Protein AF-A0A3D2F6N8-F1 (afdb_monomer_lite)

Sequence (102 aa):
MMGHGIATVQGGKRVTGVEICAQAGEGAVLEEIACDAVAMSGGWSPVVHLWSHCGGKLTWDESQASFRPDPNRPPLGDKGQGFVSVAGAANGETTLTAILAD

Secondary structure (DSSP, 8-state):
---EEEEEEEESSSEEEEEEEETTTT--EEEEEE-S------------HHHHHTT--EEEETTTTEEEE-TTSPPB-TTSSB-----GGGGT--SHHHHHH-

Structure (mmCIF, N/CA/C/O backbone):
data_AF-A0A3D2F6N8-F1
#
_entry.id   AF-A0A3D2F6N8-F1
#
loop_
_atom_site.group_PDB
_atom_site.id
_atom_site.type_symbol
_atom_site.label_atom_id
_atom_site.label_alt_id
_atom_site.label_comp_id
_atom_site.label_asym_id
_atom_site.label_entity_id
_atom_site.label_seq_id
_atom_site.pdbx_PDB_ins_code
_atom_site.Cartn_x
_atom_site.Cartn_y
_atom_site.Cartn_z
_atom_site.occupancy
_atom_site.B_iso_or_equiv
_atom_site.auth_seq_id
_atom_site.auth_comp_id
_atom_site.auth_asym_id
_atom_site.auth_atom_id
_atom_site.pdbx_PDB_model_num
ATOM 1 N N . MET A 1 1 ? -22.270 4.477 -2.724 1.00 46.53 1 MET A N 1
ATOM 2 C CA . MET A 1 1 ? -22.125 3.730 -1.458 1.00 46.53 1 MET A CA 1
ATOM 3 C C . MET A 1 1 ? -21.071 4.469 -0.654 1.00 46.53 1 MET A C 1
ATOM 5 O O . MET A 1 1 ? -19.979 4.645 -1.174 1.00 46.53 1 MET A O 1
ATOM 9 N N . MET A 1 2 ? -21.421 5.024 0.507 1.00 68.06 2 MET A N 1
ATOM 10 C CA . MET A 1 2 ? -20.439 5.673 1.385 1.00 68.06 2 MET A CA 1
ATOM 11 C C . MET A 1 2 ? -19.580 4.567 2.013 1.00 68.06 2 MET A C 1
ATOM 13 O O . MET A 1 2 ? -20.135 3.617 2.563 1.00 68.06 2 MET A O 1
ATOM 17 N N . GLY A 1 3 ? -18.256 4.640 1.856 1.00 89.00 3 GLY A N 1
ATOM 18 C CA . GLY A 1 3 ? -17.325 3.739 2.544 1.00 89.00 3 GLY A CA 1
ATOM 19 C C . GLY A 1 3 ? -17.251 4.053 4.040 1.00 89.00 3 GLY A C 1
ATOM 20 O O . GLY A 1 3 ? -17.652 5.139 4.463 1.00 89.00 3 GLY A O 1
ATOM 21 N N . HIS A 1 4 ? -16.715 3.124 4.828 1.00 93.62 4 HIS A N 1
ATOM 22 C CA . HIS A 1 4 ? -16.441 3.313 6.255 1.00 93.62 4 HIS A CA 1
ATOM 23 C C . HIS A 1 4 ? -14.934 3.236 6.510 1.00 93.62 4 HIS A C 1
ATOM 25 O O . HIS A 1 4 ? -14.220 2.529 5.800 1.00 93.62 4 HIS A O 1
ATOM 31 N N . GLY A 1 5 ? -14.457 3.958 7.519 1.00 93.94 5 GLY A N 1
ATOM 32 C CA . GLY A 1 5 ? -13.067 3.929 7.970 1.00 93.94 5 GLY A CA 1
ATOM 33 C C . GLY A 1 5 ? -12.981 3.855 9.491 1.00 93.94 5 GLY A C 1
ATOM 34 O O . GLY A 1 5 ? -13.965 4.099 10.183 1.00 93.94 5 GLY A O 1
ATOM 35 N N . ILE A 1 6 ? -11.800 3.523 10.010 1.00 95.38 6 ILE A N 1
ATOM 36 C CA . ILE A 1 6 ? -11.521 3.607 11.448 1.00 95.38 6 ILE A CA 1
ATOM 37 C C . ILE A 1 6 ? -11.104 5.048 11.757 1.00 95.38 6 ILE A C 1
ATOM 39 O O . ILE A 1 6 ? -10.078 5.504 11.255 1.00 95.38 6 ILE A O 1
ATOM 43 N N . ALA A 1 7 ? -11.886 5.751 12.577 1.00 95.19 7 ALA A N 1
ATOM 44 C CA . ALA A 1 7 ? -11.543 7.080 13.083 1.00 95.19 7 ALA A CA 1
ATOM 45 C C . ALA A 1 7 ? -10.529 6.993 14.230 1.00 95.19 7 ALA A C 1
ATOM 47 O O . ALA A 1 7 ? -9.530 7.712 14.240 1.00 95.19 7 ALA A O 1
ATOM 48 N N . THR A 1 8 ? -10.767 6.062 15.158 1.00 95.81 8 THR A N 1
ATOM 49 C CA . THR A 1 8 ? -9.962 5.895 16.371 1.00 95.81 8 THR A CA 1
ATOM 50 C C . THR A 1 8 ? -9.745 4.415 16.656 1.00 95.81 8 THR A C 1
ATOM 52 O O . THR A 1 8 ? -10.673 3.612 16.576 1.00 95.81 8 THR A O 1
ATOM 55 N N . VAL A 1 9 ? -8.525 4.046 17.048 1.00 97.19 9 VAL A N 1
ATOM 56 C CA . VAL A 1 9 ? -8.244 2.747 17.674 1.00 97.19 9 VAL A CA 1
ATOM 57 C C . VAL A 1 9 ? -8.219 2.954 19.183 1.00 97.19 9 VAL A C 1
ATOM 59 O O . VAL A 1 9 ? -7.425 3.745 19.690 1.00 97.19 9 VAL A O 1
ATOM 62 N N . GLN A 1 10 ? -9.094 2.256 19.896 1.00 98.06 10 GLN A N 1
ATOM 63 C CA . GLN A 1 10 ? -9.254 2.386 21.338 1.00 98.06 10 GLN A CA 1
ATOM 64 C C . GLN A 1 10 ? -8.274 1.483 22.096 1.00 98.06 10 GLN A C 1
ATOM 66 O O . GLN A 1 10 ? -7.925 0.381 21.658 1.00 98.06 10 GLN A O 1
ATOM 71 N N . GLY A 1 11 ? -7.881 1.942 23.284 1.00 96.56 11 GLY A N 1
ATOM 72 C CA . GLY A 1 11 ? -6.949 1.259 24.176 1.00 96.56 11 GLY A CA 1
ATOM 73 C C . GLY A 1 11 ? -5.665 2.059 24.409 1.00 96.56 11 GLY A C 1
ATOM 74 O O . GLY A 1 11 ? -5.445 3.108 23.816 1.00 96.56 11 GLY A O 1
ATOM 75 N N . GLY A 1 12 ? -4.822 1.589 25.332 1.00 95.88 12 GLY A N 1
ATOM 76 C CA . GLY A 1 12 ? -3.554 2.253 25.673 1.00 95.88 12 GLY A CA 1
ATOM 77 C C . GLY A 1 12 ? -2.339 1.438 25.245 1.00 95.88 12 GLY A C 1
ATOM 78 O O . GLY A 1 12 ? -1.614 1.795 24.326 1.00 95.88 12 GLY A O 1
ATOM 79 N N . LYS A 1 13 ? -2.116 0.308 25.928 1.00 96.69 13 LYS A N 1
ATOM 80 C CA . LYS A 1 13 ? -1.013 -0.627 25.625 1.00 96.69 13 LYS A CA 1
ATOM 81 C C . LYS A 1 13 ? -1.405 -1.754 24.665 1.00 96.69 13 LYS A C 1
ATOM 83 O O . LYS A 1 13 ? -0.540 -2.491 24.208 1.00 96.69 13 LYS A O 1
ATOM 88 N N . ARG A 1 14 ? -2.703 -1.931 24.426 1.00 97.25 14 ARG A N 1
ATOM 89 C CA . ARG A 1 14 ? -3.285 -2.939 23.536 1.00 97.25 14 ARG A CA 1
ATOM 90 C C . ARG A 1 14 ? -4.613 -2.426 22.999 1.00 97.25 14 ARG A C 1
ATOM 92 O O . ARG A 1 14 ? -5.240 -1.612 23.676 1.00 97.25 14 ARG A O 1
ATOM 99 N N . VAL A 1 15 ? -5.027 -2.939 21.843 1.00 98.38 15 VAL A N 1
ATOM 100 C CA . VAL A 1 15 ? -6.333 -2.636 21.251 1.00 98.38 15 VAL A CA 1
ATOM 101 C C . VAL A 1 15 ? -7.437 -3.231 22.123 1.00 98.38 15 VAL A C 1
ATOM 103 O O . VAL A 1 15 ? -7.314 -4.360 22.610 1.00 98.38 15 VAL A O 1
ATOM 106 N N . THR A 1 16 ? -8.488 -2.448 22.345 1.00 98.44 16 THR A N 1
ATOM 107 C CA . THR A 1 16 ? -9.726 -2.892 23.008 1.00 98.44 16 THR A CA 1
ATOM 108 C C . THR A 1 16 ? -10.973 -2.657 22.159 1.00 98.44 16 THR A C 1
ATOM 110 O O . THR A 1 16 ? -12.023 -3.226 22.451 1.00 98.44 16 THR A O 1
ATOM 113 N N . GLY A 1 17 ? -10.858 -1.851 21.105 1.00 98.44 17 GLY A N 1
ATOM 114 C CA . GLY A 1 17 ? -11.938 -1.564 20.175 1.00 98.44 17 GLY A CA 1
ATOM 115 C C . GLY A 1 17 ? -11.517 -0.579 19.093 1.00 98.44 17 GLY A C 1
ATOM 116 O O . GLY A 1 17 ? -10.377 -0.103 19.076 1.00 98.44 17 GLY A O 1
ATOM 117 N N . VAL A 1 18 ? -12.443 -0.276 18.195 1.00 98.31 18 VAL A N 1
ATOM 118 C CA . VAL A 1 18 ? -12.310 0.755 17.163 1.00 98.31 18 VAL A CA 1
ATOM 119 C C . VAL A 1 18 ? -13.593 1.565 17.059 1.00 98.31 18 VAL A C 1
ATOM 121 O O . VAL A 1 18 ? -14.687 1.022 17.193 1.00 98.31 18 VAL A O 1
ATOM 124 N N . GLU A 1 19 ? -13.444 2.852 16.775 1.00 97.69 19 GLU A N 1
ATOM 125 C CA . GLU A 1 19 ? -14.532 3.750 16.392 1.00 97.69 19 GLU A CA 1
ATOM 126 C C . GLU A 1 19 ? -14.568 3.857 14.869 1.00 97.69 19 GLU A C 1
ATOM 128 O O . GLU A 1 19 ? -13.560 4.181 14.232 1.00 97.69 19 GLU A O 1
ATOM 133 N N . ILE A 1 20 ? -15.728 3.585 14.281 1.00 96.56 20 ILE A N 1
ATOM 134 C CA . ILE A 1 20 ? -15.950 3.621 12.838 1.00 96.56 20 ILE A CA 1
ATOM 135 C C . ILE A 1 20 ? -16.592 4.951 12.454 1.00 96.56 20 ILE A C 1
ATOM 137 O O . ILE A 1 20 ? -17.488 5.440 13.139 1.00 96.56 20 ILE A O 1
ATOM 141 N N . CYS A 1 21 ? -16.170 5.523 11.331 1.00 95.62 21 CYS A N 1
ATOM 142 C CA . CYS A 1 21 ? -16.745 6.732 10.750 1.00 95.62 21 CYS A CA 1
ATOM 143 C C . CYS A 1 21 ? -17.069 6.547 9.263 1.00 95.62 21 CYS A C 1
ATOM 145 O O . CYS A 1 21 ? -16.649 5.578 8.621 1.00 95.62 21 CYS A O 1
ATOM 147 N N . ALA A 1 22 ? -17.798 7.505 8.689 1.00 93.75 22 ALA A N 1
ATOM 148 C CA . ALA A 1 22 ? -17.924 7.601 7.239 1.00 93.75 22 ALA A CA 1
ATOM 149 C C . ALA A 1 22 ? -16.563 7.977 6.630 1.00 93.75 22 ALA A C 1
ATOM 151 O O . ALA A 1 22 ? -15.987 9.004 6.983 1.00 93.75 22 ALA A O 1
ATOM 152 N N . GLN A 1 23 ? -16.073 7.180 5.677 1.00 87.50 23 GLN A N 1
ATOM 153 C CA . GLN A 1 23 ? -14.771 7.393 5.031 1.00 87.50 23 GLN A CA 1
ATOM 154 C C . GLN A 1 23 ? -14.717 8.707 4.239 1.00 87.50 23 GLN A C 1
ATOM 156 O O . GLN A 1 23 ? -13.675 9.350 4.161 1.00 87.50 23 GLN A O 1
ATOM 161 N N . ALA A 1 24 ? -15.848 9.107 3.656 1.00 84.19 24 ALA A N 1
ATOM 162 C CA . ALA A 1 24 ? -16.027 10.394 2.994 1.00 84.19 24 ALA A CA 1
ATOM 163 C C . ALA A 1 24 ? -16.855 11.325 3.895 1.00 84.19 24 ALA A C 1
ATOM 165 O O . ALA A 1 24 ? -18.015 11.614 3.606 1.00 84.19 24 ALA A O 1
ATOM 166 N N . GLY A 1 25 ? -16.277 11.746 5.020 1.00 81.69 25 GLY A N 1
ATOM 167 C CA . GLY A 1 25 ? -16.947 12.597 6.000 1.00 81.69 25 GLY A CA 1
ATOM 168 C C . GLY A 1 25 ? -15.979 13.261 6.976 1.00 81.69 25 GLY A C 1
ATOM 169 O O . GLY A 1 25 ? -14.765 13.131 6.859 1.00 81.69 25 GLY A O 1
ATOM 170 N N . GLU A 1 26 ? -16.530 13.965 7.962 1.00 82.62 26 GLU A N 1
ATOM 171 C CA . GLU A 1 26 ? -15.766 14.741 8.954 1.00 82.62 26 GLU A CA 1
ATOM 172 C C . GLU A 1 26 ? -15.146 13.876 10.071 1.00 82.62 26 GLU A C 1
ATOM 174 O O . GLU A 1 26 ? -14.618 14.402 11.046 1.00 82.62 26 GLU A O 1
ATOM 179 N N . GLY A 1 27 ? -15.217 12.544 9.956 1.00 82.38 27 GLY A N 1
ATOM 180 C CA . GLY A 1 27 ? -14.694 11.617 10.964 1.00 82.38 27 GLY A CA 1
ATOM 181 C C . GLY A 1 27 ? -15.591 11.434 12.191 1.00 82.38 27 GLY A C 1
ATOM 182 O O . GLY A 1 27 ? -15.148 10.851 13.176 1.00 82.38 27 GLY A O 1
ATOM 183 N N . ALA A 1 28 ? -16.845 11.898 12.144 1.00 91.12 28 ALA A N 1
ATOM 184 C CA . ALA A 1 28 ? -17.814 11.658 13.210 1.00 91.12 28 ALA A CA 1
ATOM 185 C C . ALA A 1 28 ? -18.017 10.151 13.440 1.00 91.12 28 ALA A C 1
ATOM 187 O O . ALA A 1 28 ? -18.236 9.395 12.487 1.00 91.12 28 ALA A O 1
ATOM 188 N N . VAL A 1 29 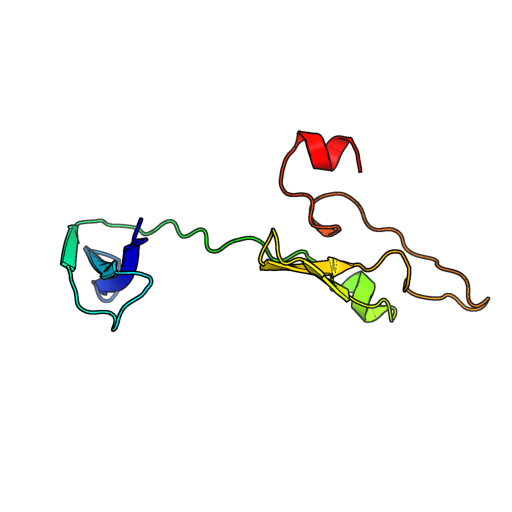? -17.948 9.735 14.705 1.00 93.12 29 VAL A N 1
ATOM 189 C CA . VAL A 1 29 ? -18.120 8.338 15.113 1.00 93.12 29 VAL A CA 1
ATOM 190 C C . VAL A 1 29 ? -19.558 7.900 14.845 1.00 93.12 29 VAL A C 1
ATOM 192 O O . VAL A 1 29 ? -20.510 8.550 15.276 1.00 93.12 29 VAL A O 1
ATOM 195 N N . LEU A 1 30 ? -19.699 6.799 14.115 1.00 94.50 30 LEU A N 1
ATOM 196 C CA . LEU A 1 30 ? -20.970 6.175 13.759 1.00 94.50 30 LEU A CA 1
ATOM 197 C C . LEU A 1 30 ? -21.260 4.954 14.631 1.00 94.50 30 LEU A C 1
ATOM 199 O O . LEU A 1 30 ? -22.402 4.745 15.031 1.00 94.50 30 LEU A O 1
ATOM 203 N N . GLU A 1 31 ? -20.233 4.157 14.920 1.00 95.50 31 GLU A N 1
ATOM 204 C CA . GLU A 1 31 ? -20.338 2.959 15.750 1.00 95.50 31 GLU A CA 1
ATOM 205 C C . GLU A 1 31 ? -19.000 2.611 16.409 1.00 95.50 31 GLU A C 1
ATOM 207 O O . GLU A 1 31 ? -17.936 3.059 15.975 1.00 95.50 31 GLU A O 1
ATOM 212 N N . GLU A 1 32 ? -19.067 1.769 17.438 1.00 97.75 32 GLU A N 1
ATOM 213 C CA . GLU A 1 32 ? -17.910 1.187 18.112 1.00 97.75 32 GLU A CA 1
ATOM 214 C C . GLU A 1 32 ? -17.936 -0.336 17.989 1.00 97.75 32 GLU A C 1
ATOM 216 O O . GLU A 1 32 ? -18.971 -0.975 18.196 1.00 97.75 32 GLU A O 1
ATOM 221 N N . ILE A 1 33 ? -16.780 -0.926 17.690 1.00 98.00 33 ILE A N 1
ATOM 222 C CA . ILE A 1 33 ? -16.603 -2.376 17.587 1.00 98.00 33 ILE A CA 1
ATOM 223 C C . ILE A 1 33 ? -15.540 -2.807 18.594 1.00 98.00 33 ILE A C 1
ATOM 225 O O . ILE A 1 33 ? -14.384 -2.399 18.497 1.00 98.00 33 ILE A O 1
ATOM 229 N N . ALA A 1 34 ? -15.911 -3.669 19.543 1.00 98.44 34 ALA A N 1
ATOM 230 C CA . ALA A 1 34 ? -14.958 -4.274 20.468 1.00 98.44 34 ALA A CA 1
ATOM 231 C C . ALA A 1 34 ? -14.080 -5.305 19.737 1.00 98.44 34 ALA A C 1
ATOM 233 O O . ALA A 1 34 ? -14.584 -6.239 19.113 1.00 98.44 34 ALA A O 1
ATOM 234 N N . CYS A 1 35 ? -12.761 -5.154 19.836 1.00 98.38 35 CYS A N 1
ATOM 235 C CA . CYS A 1 35 ? -11.779 -6.053 19.231 1.00 98.38 35 CYS A CA 1
ATOM 236 C C . CYS A 1 35 ? -10.446 -5.969 19.979 1.00 98.38 35 CYS A C 1
ATOM 238 O O . CYS A 1 35 ? -10.158 -4.977 20.643 1.00 98.38 35 CYS A O 1
ATOM 240 N N . ASP A 1 36 ? -9.595 -6.980 19.850 1.00 98.25 36 ASP A N 1
ATOM 241 C CA . ASP A 1 36 ? -8.265 -7.009 20.471 1.00 98.25 36 ASP A CA 1
ATOM 242 C C . ASP A 1 36 ? -7.106 -6.814 19.480 1.00 98.25 36 ASP A C 1
ATOM 244 O O . ASP A 1 36 ? -5.949 -6.717 19.901 1.00 98.25 36 ASP A O 1
ATOM 248 N N . ALA A 1 37 ? -7.412 -6.698 18.184 1.00 97.88 37 ALA A N 1
ATOM 249 C CA . ALA A 1 37 ? -6.470 -6.411 17.110 1.00 97.88 37 ALA A CA 1
ATOM 250 C C . ALA A 1 37 ? -7.162 -5.726 15.919 1.00 97.88 37 ALA A C 1
ATOM 252 O O . ALA A 1 37 ? -8.356 -5.907 15.689 1.00 97.88 37 ALA A O 1
ATOM 253 N N . VAL A 1 38 ? -6.380 -4.985 15.126 1.00 97.69 38 VAL A N 1
ATOM 254 C CA . VAL A 1 38 ? -6.802 -4.405 13.841 1.00 97.69 38 VAL A CA 1
ATOM 255 C C . VAL A 1 38 ? -5.860 -4.902 12.750 1.00 97.69 38 VAL A C 1
ATOM 257 O O . VAL A 1 38 ? -4.666 -4.605 12.776 1.00 97.69 38 VAL A O 1
ATOM 260 N N . ALA A 1 39 ? -6.395 -5.638 11.777 1.00 97.12 39 ALA A N 1
ATOM 261 C CA . ALA A 1 39 ? -5.677 -5.990 10.556 1.00 97.12 39 ALA A CA 1
ATOM 262 C C . ALA A 1 39 ? -6.028 -4.969 9.466 1.00 97.12 39 ALA A C 1
ATOM 264 O O . ALA A 1 39 ? -7.149 -4.950 8.964 1.00 97.12 39 ALA A O 1
ATOM 265 N N . MET A 1 40 ? -5.079 -4.096 9.130 1.00 94.88 40 MET A N 1
ATOM 266 C CA . MET A 1 40 ? -5.288 -2.995 8.188 1.00 94.88 40 MET A CA 1
ATOM 267 C C . MET A 1 40 ? -4.690 -3.312 6.815 1.00 94.88 40 MET A C 1
ATOM 269 O O . MET A 1 40 ? -3.562 -3.791 6.719 1.00 94.88 40 MET A O 1
ATOM 273 N N . SER A 1 41 ? -5.432 -2.992 5.754 1.00 93.75 41 SER A N 1
ATOM 274 C CA . SER A 1 41 ? -4.970 -3.086 4.366 1.00 93.75 41 SER A CA 1
ATOM 275 C C . SER A 1 41 ? -5.355 -1.809 3.618 1.00 93.75 41 SER A C 1
ATOM 277 O O . SER A 1 41 ? -6.483 -1.659 3.161 1.00 93.75 41 SER A O 1
ATOM 279 N N . GLY A 1 42 ? -4.418 -0.860 3.548 1.00 91.81 42 GLY A N 1
ATOM 280 C CA . GLY A 1 42 ? -4.602 0.444 2.893 1.00 91.81 42 GLY A CA 1
ATOM 281 C C . GLY A 1 42 ? -4.137 0.489 1.434 1.00 91.81 42 GLY A C 1
ATOM 282 O O . GLY A 1 42 ? -3.965 1.575 0.894 1.00 91.81 42 GLY A O 1
ATOM 283 N N . GLY A 1 43 ? -3.884 -0.670 0.820 1.00 93.12 43 GLY A N 1
ATOM 284 C CA . GLY A 1 43 ? -3.237 -0.793 -0.488 1.00 93.12 43 GLY A CA 1
ATOM 285 C C . GLY A 1 43 ? -1.784 -1.269 -0.399 1.00 93.12 43 GLY A C 1
ATOM 286 O O . GLY A 1 43 ? -1.288 -1.610 0.677 1.00 93.12 43 GLY A O 1
ATOM 287 N N . TRP A 1 44 ? -1.113 -1.311 -1.552 1.00 94.31 44 TRP A N 1
ATOM 288 C CA . TRP A 1 44 ? 0.267 -1.776 -1.696 1.00 94.31 44 TRP A CA 1
ATOM 289 C C . TRP A 1 44 ? 1.141 -0.700 -2.332 1.00 94.31 44 TRP A C 1
ATOM 291 O O . TRP A 1 44 ? 0.746 -0.066 -3.306 1.00 94.31 44 TRP A O 1
ATOM 301 N N . SER A 1 45 ? 2.361 -0.555 -1.818 1.00 96.12 45 SER A N 1
ATOM 302 C CA . SER A 1 45 ? 3.393 0.299 -2.408 1.00 96.12 45 SER A CA 1
ATOM 303 C C . SER A 1 45 ? 4.486 -0.580 -3.017 1.00 96.12 45 SER A C 1
ATOM 305 O O . SER A 1 45 ? 5.202 -1.242 -2.258 1.00 96.12 45 SER A O 1
ATOM 307 N N . PRO A 1 46 ? 4.640 -0.608 -4.354 1.00 97.00 46 PRO A N 1
ATOM 308 C CA . PRO A 1 46 ? 5.712 -1.352 -5.005 1.00 97.00 46 PRO A CA 1
ATOM 309 C C . PRO A 1 46 ? 7.100 -0.970 -4.465 1.00 97.00 46 PRO A C 1
ATOM 311 O O . PRO A 1 46 ? 7.397 0.199 -4.202 1.00 97.00 46 PRO A O 1
ATOM 314 N N . VAL A 1 47 ? 7.982 -1.960 -4.293 1.00 97.12 47 VAL A N 1
ATOM 315 C CA . VAL A 1 47 ? 9.332 -1.763 -3.730 1.00 97.12 47 VAL A CA 1
ATOM 316 C C . VAL A 1 47 ? 10.285 -1.255 -4.816 1.00 97.12 47 VAL A C 1
ATOM 318 O O . VAL A 1 47 ? 11.133 -1.975 -5.333 1.00 97.12 47 VAL A O 1
ATOM 321 N N . VAL A 1 48 ? 10.159 0.023 -5.159 1.00 97.12 48 VAL A N 1
ATOM 322 C CA . VAL A 1 48 ? 10.852 0.648 -6.304 1.00 97.12 48 VAL A CA 1
ATOM 323 C C . VAL A 1 48 ? 12.266 1.165 -6.005 1.00 97.12 48 VAL A C 1
ATOM 325 O O . VAL A 1 48 ? 12.874 1.845 -6.828 1.00 97.12 48 VAL A O 1
ATOM 328 N N . HIS A 1 49 ? 12.813 0.883 -4.823 1.00 96.94 49 HIS A N 1
ATOM 329 C CA . HIS A 1 49 ? 14.038 1.524 -4.332 1.00 96.94 49 HIS A CA 1
ATOM 330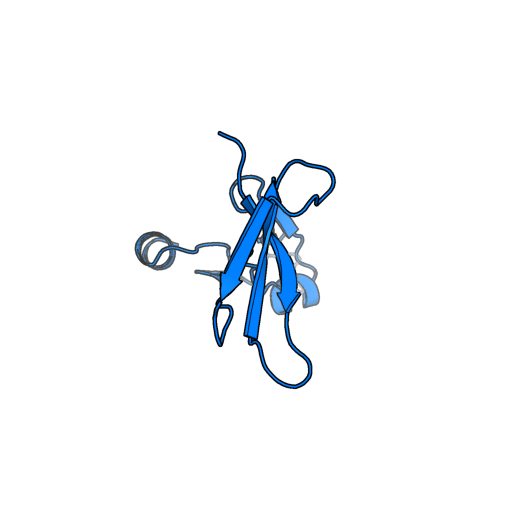 C C . HIS A 1 49 ? 15.240 1.353 -5.272 1.00 96.94 49 HIS A C 1
ATOM 332 O O . HIS A 1 49 ? 15.871 2.347 -5.618 1.00 96.94 49 HIS A O 1
ATOM 338 N N . LEU A 1 50 ? 15.541 0.130 -5.728 1.00 96.25 50 LEU A N 1
ATOM 339 C CA . LEU A 1 50 ? 16.681 -0.122 -6.625 1.00 96.25 50 LEU A CA 1
ATOM 340 C C . LEU A 1 50 ? 16.486 0.498 -8.014 1.00 96.25 50 LEU A C 1
ATOM 342 O O . LEU A 1 50 ? 17.435 1.013 -8.600 1.00 96.25 50 LEU A O 1
ATOM 346 N N . TRP A 1 51 ? 15.249 0.501 -8.510 1.00 97.44 51 TRP A N 1
ATOM 347 C CA . TRP A 1 51 ? 14.893 1.165 -9.758 1.00 97.44 51 TRP A CA 1
ATOM 348 C C . TRP A 1 51 ? 15.204 2.665 -9.694 1.00 97.44 51 TRP A C 1
ATOM 350 O O . TRP A 1 51 ? 15.942 3.198 -10.524 1.00 97.44 51 TRP A O 1
ATOM 360 N N . SER A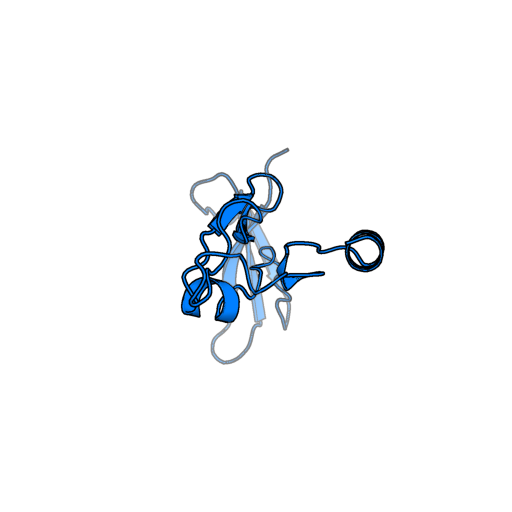 1 52 ? 14.702 3.337 -8.657 1.00 97.12 52 SER A N 1
ATOM 361 C CA . SER A 1 52 ? 14.915 4.770 -8.456 1.00 97.12 52 SER A CA 1
ATOM 362 C C . SER A 1 52 ? 16.374 5.100 -8.131 1.00 97.12 52 SER A C 1
ATOM 364 O O . SER A 1 52 ? 16.894 6.104 -8.615 1.00 97.12 52 SER A O 1
ATOM 366 N N . HIS A 1 53 ? 17.058 4.247 -7.359 1.00 96.12 53 HIS A N 1
ATOM 367 C CA . HIS A 1 53 ? 18.472 4.410 -7.001 1.00 96.12 53 HIS A CA 1
ATOM 368 C C . HIS A 1 53 ? 19.372 4.479 -8.240 1.00 96.12 53 HIS A C 1
ATOM 370 O O . HIS A 1 53 ? 20.309 5.270 -8.289 1.00 96.12 53 HIS A O 1
ATOM 376 N N . CYS A 1 54 ? 19.055 3.692 -9.266 1.00 95.06 54 CYS A N 1
ATOM 377 C CA . CYS A 1 54 ? 19.791 3.675 -10.526 1.00 95.06 54 CYS A CA 1
ATOM 378 C C . CYS A 1 54 ? 19.277 4.708 -11.553 1.00 95.06 54 CYS A C 1
ATOM 380 O O . CYS A 1 54 ? 19.684 4.684 -12.713 1.00 95.06 54 CYS A O 1
ATOM 382 N N . GLY A 1 55 ? 18.395 5.628 -11.148 1.00 96.00 55 GLY A N 1
ATOM 383 C CA . GLY A 1 55 ? 17.942 6.758 -11.966 1.00 96.00 55 GLY A CA 1
ATOM 384 C C . GLY A 1 55 ? 16.657 6.533 -12.768 1.00 96.00 55 GLY A C 1
ATOM 385 O O . GLY A 1 55 ? 16.226 7.458 -13.465 1.00 96.00 55 GLY A O 1
ATOM 386 N N . GLY A 1 56 ? 16.020 5.364 -12.647 1.00 97.62 56 GLY A N 1
ATOM 387 C CA . GLY A 1 56 ? 14.733 5.076 -13.279 1.00 97.62 56 GLY A CA 1
ATOM 388 C C . GLY A 1 56 ? 13.618 5.996 -12.775 1.00 97.62 56 GLY A C 1
ATOM 389 O O . GLY A 1 56 ? 13.652 6.478 -11.639 1.00 97.62 56 GLY A O 1
ATOM 390 N N . LYS A 1 57 ? 12.623 6.277 -13.624 1.00 98.00 57 LYS A N 1
ATOM 391 C CA . LYS A 1 57 ? 11.477 7.134 -13.265 1.00 98.00 57 LYS A CA 1
ATOM 392 C C . LYS A 1 57 ? 10.249 6.312 -12.909 1.00 98.00 57 LYS A C 1
ATOM 394 O O . LYS A 1 57 ? 10.118 5.169 -13.333 1.00 98.00 57 LYS A O 1
ATOM 399 N N . LEU A 1 58 ? 9.378 6.903 -12.102 1.00 98.06 58 LEU A N 1
ATOM 400 C CA . LEU A 1 58 ? 8.127 6.291 -11.677 1.00 98.06 58 LEU A CA 1
ATOM 401 C C . LEU A 1 58 ? 6.952 6.946 -12.398 1.00 98.06 58 LEU A C 1
ATOM 403 O O . LEU A 1 58 ? 7.010 8.125 -12.765 1.00 98.06 58 LEU A O 1
ATOM 407 N N . THR A 1 59 ? 5.880 6.181 -12.534 1.00 97.50 59 THR A N 1
ATOM 408 C CA . THR A 1 59 ? 4.570 6.642 -12.982 1.00 97.50 59 THR A CA 1
ATOM 409 C C . THR A 1 59 ? 3.555 6.360 -11.879 1.00 97.50 59 THR A C 1
ATOM 411 O O . THR A 1 59 ? 3.662 5.361 -11.165 1.00 97.50 59 THR A O 1
ATOM 414 N N . TRP A 1 60 ? 2.605 7.275 -11.698 1.00 97.50 60 TRP A N 1
ATOM 415 C CA . TRP A 1 60 ? 1.470 7.076 -10.803 1.00 97.50 60 TRP A CA 1
ATOM 416 C C . TRP A 1 60 ? 0.441 6.169 -11.478 1.00 97.50 60 TRP A C 1
ATOM 418 O O . TRP A 1 60 ? 0.019 6.449 -12.600 1.00 97.50 60 TRP A O 1
ATOM 428 N N . ASP A 1 61 ? 0.056 5.089 -10.806 1.00 95.75 61 ASP A N 1
ATOM 429 C CA . ASP A 1 61 ? -1.048 4.234 -11.221 1.00 95.75 61 ASP A CA 1
ATOM 430 C C . ASP A 1 61 ? -2.308 4.598 -10.435 1.00 95.75 61 ASP A C 1
ATOM 432 O O . ASP A 1 61 ? -2.407 4.326 -9.238 1.00 95.75 61 ASP A O 1
ATOM 436 N N . GLU A 1 62 ? -3.276 5.197 -11.127 1.00 96.50 62 GLU A N 1
ATOM 437 C CA . GLU A 1 62 ? -4.559 5.605 -10.545 1.00 96.50 62 GLU A CA 1
ATOM 438 C C . GLU A 1 62 ? -5.423 4.418 -10.099 1.00 96.50 62 GLU A C 1
ATOM 440 O O . GLU A 1 62 ? -6.201 4.539 -9.157 1.00 96.50 62 GLU A O 1
ATOM 445 N N . SER A 1 63 ? -5.307 3.260 -10.759 1.00 92.69 63 SER A N 1
ATOM 446 C CA . SER A 1 63 ? -6.127 2.080 -10.456 1.00 92.69 63 SER A CA 1
ATOM 447 C C . SER A 1 63 ? -5.726 1.414 -9.142 1.00 92.69 63 SER A C 1
ATOM 449 O O . SER A 1 63 ? -6.576 0.895 -8.421 1.00 92.69 63 SER A O 1
ATOM 451 N N . GLN A 1 64 ? -4.434 1.454 -8.817 1.00 91.69 64 GLN A N 1
ATOM 452 C CA . GLN A 1 64 ? -3.877 0.891 -7.592 1.00 91.69 64 GLN A CA 1
ATOM 453 C C . GLN A 1 64 ? -3.504 1.948 -6.549 1.00 91.69 64 GLN A C 1
ATOM 455 O O . GLN A 1 64 ? -3.099 1.580 -5.448 1.00 91.69 64 GLN A O 1
ATOM 460 N N . ALA A 1 65 ? -3.614 3.234 -6.891 1.00 95.69 65 ALA A N 1
ATOM 461 C CA . ALA A 1 65 ? -3.192 4.364 -6.068 1.00 95.69 65 ALA A CA 1
ATOM 462 C C . ALA A 1 65 ? -1.748 4.213 -5.549 1.00 95.69 65 ALA A C 1
ATOM 464 O O . ALA A 1 65 ? -1.476 4.341 -4.353 1.00 95.69 65 ALA A O 1
ATOM 465 N N . SER A 1 66 ? -0.812 3.901 -6.449 1.00 96.69 66 SER A N 1
ATOM 466 C CA . SER A 1 66 ? 0.586 3.644 -6.089 1.00 96.69 66 SER A CA 1
ATOM 467 C C . SER A 1 66 ? 1.563 4.116 -7.166 1.00 96.69 66 SER A C 1
ATOM 469 O O . SER A 1 66 ? 1.212 4.266 -8.336 1.00 96.69 66 SER A O 1
ATOM 471 N N . PHE A 1 67 ? 2.820 4.350 -6.782 1.00 97.69 67 PHE A N 1
ATOM 472 C CA . PHE A 1 67 ? 3.889 4.591 -7.751 1.00 97.69 67 PHE A CA 1
ATOM 473 C C . PHE A 1 67 ? 4.487 3.271 -8.224 1.00 97.69 67 PHE A C 1
ATOM 475 O O . PHE A 1 67 ? 4.867 2.433 -7.405 1.00 97.69 67 PHE A O 1
ATOM 482 N N . ARG A 1 68 ? 4.661 3.137 -9.540 1.00 96.75 68 ARG A N 1
ATOM 483 C CA . ARG A 1 68 ? 5.313 1.985 -10.171 1.00 96.75 68 ARG A CA 1
ATOM 484 C C . ARG A 1 68 ? 6.447 2.401 -11.108 1.00 96.75 68 ARG A C 1
ATOM 486 O O . ARG A 1 68 ? 6.465 3.549 -11.560 1.00 96.75 68 ARG A O 1
ATOM 493 N N . PRO A 1 69 ? 7.398 1.502 -11.401 1.00 97.81 69 PRO A N 1
ATOM 494 C CA . PRO A 1 69 ? 8.428 1.734 -12.409 1.00 97.81 69 PRO A CA 1
ATOM 495 C C . PRO A 1 69 ? 7.838 2.092 -13.775 1.00 97.81 69 PRO A C 1
ATOM 497 O O . PRO A 1 69 ? 6.838 1.520 -14.196 1.00 97.81 69 PRO A O 1
ATOM 500 N N . ASP A 1 70 ? 8.460 3.040 -14.476 1.00 97.19 70 ASP A N 1
ATOM 501 C CA . ASP A 1 70 ? 8.090 3.378 -15.849 1.00 97.19 70 ASP A CA 1
ATOM 502 C C . ASP A 1 70 ? 9.013 2.665 -16.852 1.00 97.19 70 ASP A C 1
ATOM 504 O O . ASP A 1 70 ? 10.152 3.107 -17.042 1.00 97.19 70 ASP A O 1
ATOM 508 N N . PRO A 1 71 ? 8.551 1.619 -17.560 1.00 93.50 71 PRO A N 1
ATOM 509 C CA . PRO A 1 71 ? 9.391 0.875 -18.498 1.00 93.50 71 PRO A CA 1
ATOM 510 C C . PRO A 1 71 ? 9.931 1.735 -19.655 1.00 93.50 71 PRO A C 1
ATOM 512 O O . PRO A 1 71 ? 10.940 1.376 -20.258 1.00 93.50 71 PRO A O 1
ATOM 515 N N . ASN A 1 72 ? 9.324 2.895 -19.941 1.00 95.62 72 ASN A N 1
ATOM 516 C CA . ASN A 1 72 ? 9.794 3.824 -20.974 1.00 95.62 72 ASN A CA 1
ATOM 517 C C . ASN A 1 72 ? 10.899 4.770 -20.483 1.00 95.62 72 ASN A C 1
ATOM 519 O O . ASN A 1 72 ? 11.531 5.458 -21.286 1.00 95.62 72 ASN A O 1
ATOM 523 N N . ARG A 1 73 ? 11.132 4.843 -19.168 1.00 96.69 73 ARG A N 1
ATOM 524 C CA . ARG A 1 73 ? 12.169 5.681 -18.545 1.00 96.69 73 ARG A CA 1
ATOM 525 C C . ARG A 1 73 ? 13.004 4.854 -17.553 1.00 96.69 73 ARG A C 1
ATOM 527 O O . ARG A 1 73 ? 13.004 5.162 -16.352 1.00 96.69 73 ARG A O 1
ATOM 534 N N . PRO A 1 74 ? 13.706 3.808 -18.034 1.00 97.12 74 PRO A N 1
ATOM 535 C CA . PRO A 1 74 ? 14.466 2.908 -17.1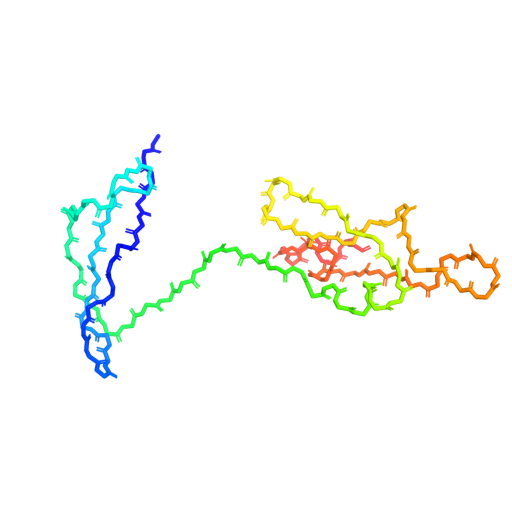81 1.00 97.12 74 PRO A CA 1
ATOM 536 C C . PRO A 1 74 ? 15.771 3.536 -16.675 1.00 97.12 74 PRO A C 1
ATOM 538 O O . PRO A 1 74 ? 16.259 4.516 -17.246 1.00 97.12 74 PRO A O 1
ATOM 541 N N . PRO A 1 75 ? 16.383 2.945 -15.636 1.00 97.06 75 PRO A N 1
ATOM 542 C CA . PRO A 1 75 ? 17.786 3.171 -15.313 1.00 97.06 75 PRO A CA 1
ATOM 543 C C . PRO A 1 75 ? 18.678 2.967 -16.539 1.00 97.06 75 PRO A C 1
ATOM 545 O O . PRO A 1 75 ? 18.604 1.918 -17.182 1.00 97.06 75 PRO A O 1
ATOM 548 N N . LEU A 1 76 ? 19.531 3.945 -16.848 1.00 96.56 76 LEU A N 1
ATOM 549 C CA . LEU A 1 76 ? 20.447 3.878 -17.988 1.00 96.56 76 LEU A CA 1
ATOM 550 C C . LEU A 1 76 ? 21.856 3.490 -17.536 1.00 96.56 76 LEU A C 1
ATOM 552 O O . LEU A 1 76 ? 22.367 4.015 -16.548 1.00 96.56 76 LEU A O 1
ATOM 556 N N . GLY A 1 77 ? 22.478 2.571 -18.274 1.00 94.56 77 GLY A N 1
ATOM 557 C CA . GLY A 1 77 ? 23.875 2.189 -18.093 1.00 94.56 77 GLY A CA 1
ATOM 558 C C . GLY A 1 77 ? 24.849 3.165 -18.762 1.00 94.56 77 GLY A C 1
ATOM 559 O O . GLY A 1 77 ? 24.461 4.182 -19.335 1.00 94.56 77 GLY A O 1
ATOM 560 N N . ASP A 1 78 ? 26.130 2.803 -18.756 1.00 94.38 78 ASP A N 1
ATOM 561 C CA . ASP A 1 78 ? 27.237 3.548 -19.378 1.00 94.38 78 ASP A CA 1
ATOM 562 C C . ASP A 1 78 ? 27.020 3.866 -20.871 1.00 94.38 78 ASP A C 1
ATOM 564 O O . ASP A 1 78 ? 27.424 4.920 -21.358 1.00 94.38 78 ASP A O 1
ATOM 568 N N . LYS A 1 79 ? 26.338 2.974 -21.594 1.00 95.31 79 LYS A N 1
ATOM 569 C CA . LYS A 1 79 ? 26.005 3.112 -23.021 1.00 95.31 79 LYS A CA 1
ATOM 570 C C . LYS A 1 79 ? 24.668 3.813 -23.284 1.00 95.31 79 LYS A C 1
ATOM 572 O O . LYS A 1 79 ? 24.196 3.798 -24.419 1.00 95.31 79 LYS A O 1
ATOM 577 N N . GLY A 1 80 ? 24.026 4.371 -22.255 1.00 94.31 80 GLY A N 1
ATOM 578 C CA . GLY A 1 80 ? 22.725 5.039 -22.372 1.00 94.31 80 GLY A CA 1
ATOM 579 C C . GLY A 1 80 ? 21.546 4.094 -22.636 1.00 94.31 80 GLY A C 1
ATOM 580 O O . GLY A 1 80 ? 20.484 4.550 -23.044 1.00 94.31 80 GLY A O 1
ATOM 581 N N . GLN A 1 81 ? 21.724 2.787 -22.428 1.00 95.19 81 GLN A N 1
ATOM 582 C CA . GLN A 1 81 ? 20.690 1.764 -22.613 1.00 95.19 81 GLN A CA 1
ATOM 583 C C . GLN A 1 81 ? 20.092 1.354 -21.266 1.00 95.19 81 GLN A C 1
ATOM 585 O O . GLN A 1 81 ? 20.794 1.364 -20.253 1.00 95.19 81 GLN A O 1
ATOM 590 N N . GLY A 1 82 ? 18.817 0.959 -21.266 1.00 95.81 82 GLY A N 1
ATOM 591 C CA . GLY A 1 82 ? 18.173 0.371 -20.092 1.00 95.81 82 GLY A CA 1
ATOM 592 C C . GLY A 1 82 ? 18.907 -0.892 -19.634 1.00 95.81 82 GLY A C 1
ATOM 593 O O . GLY A 1 82 ? 19.175 -1.762 -20.460 1.00 95.81 82 GLY A O 1
ATOM 594 N N . PHE A 1 83 ? 19.240 -0.996 -18.344 1.00 95.06 83 PHE A N 1
ATOM 595 C CA . PHE A 1 83 ? 19.993 -2.148 -17.809 1.00 95.06 83 PHE A CA 1
ATOM 596 C C . PHE A 1 83 ? 19.270 -2.926 -16.699 1.00 95.06 83 PHE A C 1
ATOM 598 O O . PHE A 1 83 ? 19.802 -3.913 -16.195 1.00 95.06 83 PHE A O 1
ATOM 605 N N . VAL A 1 84 ? 18.068 -2.490 -16.315 1.00 93.56 84 VAL A N 1
ATOM 606 C CA . VAL A 1 84 ? 17.243 -3.119 -15.275 1.00 93.56 84 VAL A CA 1
ATOM 607 C C . VAL A 1 84 ? 15.830 -3.307 -15.811 1.00 93.56 84 VAL A C 1
ATOM 609 O O . VAL A 1 84 ? 15.252 -2.370 -16.360 1.00 93.56 84 VAL A O 1
ATOM 612 N N . SER A 1 85 ? 15.269 -4.495 -15.607 1.00 93.75 85 SER A N 1
ATOM 613 C CA . SER A 1 85 ? 13.835 -4.759 -15.706 1.00 93.75 85 SER A CA 1
ATOM 614 C C . SER A 1 85 ? 13.250 -4.973 -14.312 1.00 93.75 85 SER A C 1
ATOM 616 O O . SER A 1 85 ? 13.966 -5.261 -13.350 1.00 93.75 85 SER A O 1
ATOM 618 N N . VAL A 1 86 ? 11.939 -4.809 -14.199 1.00 95.94 86 VAL A N 1
ATOM 619 C CA . VAL A 1 86 ? 11.184 -5.100 -12.984 1.00 95.94 86 VAL A CA 1
ATOM 620 C C . VAL A 1 86 ? 10.129 -6.152 -13.311 1.00 95.94 86 VAL A C 1
ATOM 622 O O . VAL A 1 86 ? 9.667 -6.200 -14.445 1.00 95.94 86 VAL A O 1
ATOM 625 N N . ALA A 1 87 ? 9.787 -6.989 -12.335 1.00 95.62 87 ALA A N 1
ATOM 626 C CA . ALA A 1 87 ? 8.743 -7.993 -12.472 1.00 95.62 87 ALA A CA 1
ATOM 627 C C . ALA A 1 87 ? 7.953 -8.151 -11.162 1.00 95.62 87 ALA A C 1
ATOM 629 O O . ALA A 1 87 ? 8.440 -7.830 -10.067 1.00 95.62 87 ALA A O 1
ATOM 630 N N . GLY A 1 88 ? 6.742 -8.680 -11.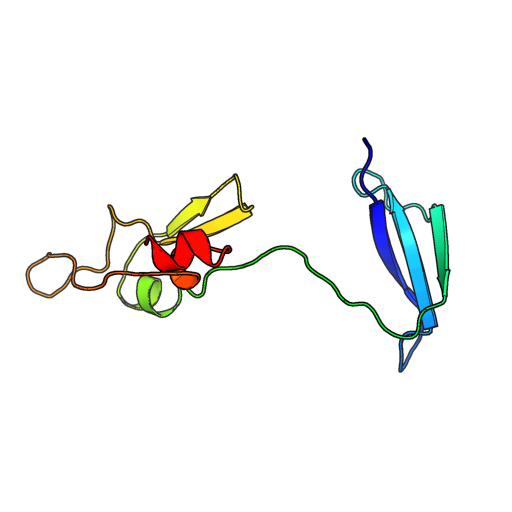277 1.00 96.81 88 GLY A N 1
ATOM 631 C CA . GLY A 1 88 ? 5.842 -9.024 -10.189 1.00 96.81 88 GLY A CA 1
ATOM 632 C C . GLY A 1 88 ? 5.400 -7.817 -9.361 1.00 96.81 88 GLY A C 1
ATOM 633 O O . GLY A 1 88 ? 5.166 -6.721 -9.865 1.00 96.81 88 GLY A O 1
ATOM 634 N N . ALA A 1 89 ? 5.316 -7.993 -8.042 1.00 96.19 89 ALA A N 1
ATOM 635 C CA . ALA A 1 89 ? 4.839 -6.943 -7.136 1.00 96.19 89 ALA A CA 1
ATOM 636 C C . ALA A 1 89 ? 5.694 -5.667 -7.146 1.00 96.19 89 ALA A C 1
ATOM 638 O O . ALA A 1 89 ? 5.187 -4.583 -6.862 1.00 96.19 89 ALA A O 1
ATOM 639 N N . ALA A 1 90 ? 6.975 -5.762 -7.513 1.00 96.25 90 ALA A N 1
ATOM 640 C CA . ALA A 1 90 ? 7.815 -4.583 -7.697 1.00 96.25 90 ALA A CA 1
ATOM 641 C C . ALA A 1 90 ? 7.417 -3.762 -8.941 1.00 96.25 90 ALA A C 1
ATOM 643 O O . ALA A 1 90 ? 7.661 -2.556 -8.963 1.00 96.25 90 ALA A O 1
ATOM 644 N N . ASN A 1 91 ? 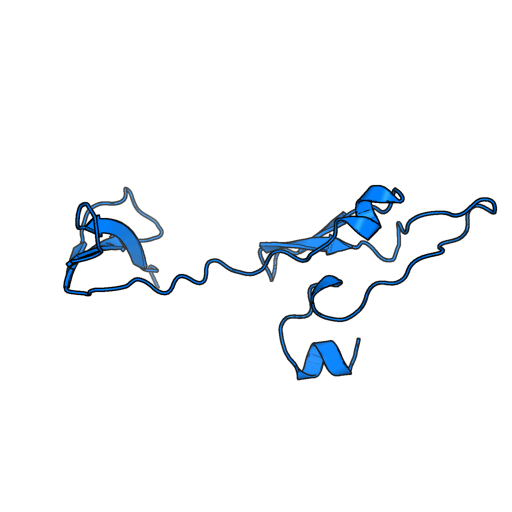6.779 -4.391 -9.936 1.00 96.19 91 ASN A N 1
ATOM 645 C CA . ASN A 1 91 ? 6.196 -3.738 -11.113 1.00 96.19 91 ASN A CA 1
ATOM 646 C C . ASN A 1 91 ? 4.771 -3.207 -10.846 1.00 96.19 91 ASN A C 1
ATOM 648 O O . ASN A 1 91 ? 4.180 -2.519 -11.673 1.00 96.19 91 ASN A O 1
ATOM 652 N N . GLY A 1 92 ? 4.215 -3.490 -9.664 1.00 95.06 92 GLY A N 1
ATOM 653 C CA . GLY A 1 92 ? 2.833 -3.166 -9.319 1.00 95.06 92 GLY A CA 1
ATOM 654 C C . GLY A 1 92 ? 1.849 -4.310 -9.551 1.00 95.06 92 GLY A C 1
ATOM 655 O O . GLY A 1 92 ? 0.651 -4.106 -9.396 1.00 95.06 92 GLY A O 1
ATOM 656 N N . GLU A 1 93 ? 2.295 -5.527 -9.866 1.00 95.50 93 GLU A N 1
ATOM 657 C CA . GLU A 1 93 ? 1.370 -6.658 -9.980 1.00 95.50 93 GLU A CA 1
ATOM 658 C C . GLU A 1 93 ? 1.024 -7.255 -8.614 1.00 95.50 93 GLU A C 1
ATOM 660 O O . GLU A 1 93 ? 1.886 -7.723 -7.874 1.00 95.50 93 GLU A O 1
ATOM 665 N N . THR A 1 94 ? -0.261 -7.243 -8.255 1.00 93.06 94 THR A N 1
ATOM 666 C CA . THR A 1 94 ? -0.724 -7.622 -6.903 1.00 93.06 94 THR A CA 1
ATOM 667 C C . THR A 1 94 ? -1.478 -8.947 -6.858 1.00 93.06 94 THR A C 1
ATOM 669 O O . THR A 1 94 ? -1.745 -9.470 -5.776 1.00 93.06 94 THR A O 1
ATOM 672 N N . THR A 1 95 ? -1.802 -9.524 -8.017 1.00 93.94 95 THR A N 1
ATOM 673 C CA . THR A 1 95 ? -2.444 -10.841 -8.105 1.00 93.94 95 THR A CA 1
ATOM 674 C C . THR A 1 95 ? -1.440 -11.888 -8.559 1.00 93.94 95 THR A C 1
ATOM 676 O O . THR A 1 95 ? -0.575 -11.609 -9.386 1.00 93.94 95 THR A O 1
ATOM 679 N N . LEU A 1 96 ? -1.576 -13.118 -8.057 1.00 95.12 96 LEU A N 1
ATOM 680 C CA . LEU A 1 96 ? -0.690 -14.216 -8.449 1.00 95.12 96 LEU A CA 1
ATOM 681 C C . LEU A 1 96 ? -0.699 -14.446 -9.967 1.00 95.12 96 LEU A C 1
ATOM 683 O O . LEU A 1 96 ? 0.355 -14.632 -10.561 1.00 95.12 96 LEU A O 1
ATOM 687 N N . THR A 1 97 ? -1.876 -14.403 -10.597 1.00 97.44 97 THR A N 1
ATOM 688 C CA . THR A 1 97 ? -2.008 -14.584 -12.048 1.00 97.44 97 THR A CA 1
ATOM 689 C C . THR A 1 97 ? -1.245 -13.519 -12.825 1.00 97.44 97 THR A C 1
ATOM 691 O O . THR A 1 97 ? -0.552 -13.860 -13.776 1.00 97.44 97 THR A O 1
ATOM 694 N N . ALA A 1 98 ? -1.354 -12.250 -12.420 1.00 94.75 98 ALA A N 1
ATOM 695 C CA . ALA A 1 98 ? -0.659 -11.170 -13.107 1.00 94.75 98 ALA A CA 1
ATOM 696 C C . ALA A 1 98 ? 0.857 -11.244 -12.888 1.00 94.75 98 ALA A C 1
ATOM 698 O O . ALA A 1 98 ? 1.606 -11.139 -13.845 1.00 94.75 98 ALA A O 1
ATOM 699 N N . ILE A 1 99 ? 1.306 -11.568 -11.669 1.00 96.19 99 ILE A N 1
ATOM 700 C CA . ILE A 1 99 ? 2.731 -11.788 -11.370 1.00 96.19 99 ILE A CA 1
ATOM 701 C C . ILE A 1 99 ? 3.331 -12.910 -12.231 1.00 96.19 99 ILE A C 1
ATOM 703 O O . ILE A 1 99 ? 4.484 -12.819 -12.630 1.00 96.19 99 ILE A O 1
ATOM 707 N N . LEU A 1 100 ? 2.581 -13.984 -12.495 1.00 96.19 100 LEU A N 1
ATOM 708 C CA . LEU A 1 100 ? 3.058 -15.096 -13.326 1.00 96.19 100 LEU A CA 1
ATOM 709 C C . LEU A 1 100 ? 3.091 -14.772 -14.829 1.00 96.19 100 LEU A C 1
ATOM 711 O O . LEU A 1 100 ? 3.685 -15.538 -15.585 1.00 96.19 100 LEU A O 1
ATOM 715 N N . ALA A 1 101 ? 2.420 -13.702 -15.258 1.00 95.12 101 ALA A N 1
ATOM 716 C CA . ALA A 1 101 ? 2.310 -13.294 -16.657 1.00 95.12 101 ALA A CA 1
ATOM 717 C C . ALA A 1 101 ? 3.171 -12.068 -17.020 1.00 95.12 101 ALA A C 1
ATOM 719 O O . ALA A 1 101 ? 3.258 -11.748 -18.206 1.00 95.12 101 ALA A O 1
ATOM 720 N N . ASP A 1 102 ? 3.751 -11.399 -16.021 1.00 92.00 102 ASP A N 1
ATOM 721 C CA . ASP A 1 102 ? 4.633 -10.227 -16.134 1.00 92.00 102 ASP A CA 1
ATOM 722 C C . ASP A 1 102 ? 6.053 -10.608 -16.591 1.00 92.00 102 ASP A C 1
ATOM 724 O O . ASP A 1 102 ? 6.564 -9.981 -17.547 1.00 92.00 102 ASP A O 1
#

pLDDT: mean 94.51, std 6.35, range [46.53, 98.44]

Foldseek 3Di:
DFDKDFLDFDDDPWGQWTFIDGPPDPSDGDDIGGDGDDDDDPFDEAPCVVFVVLPFDWDQDPVRRYIATDPVGTRADPVRDHDDDDADVNRVHDDPVRRVVD

Radius of gyration: 19.79 Å; chains: 1; bounding box: 49×30×49 Å